Protein AF-A0A1M4WS40-F1 (afdb_monomer_lite)

Organism: NCBI:txid1121425

Radius of gyration: 24.31 Å; chains: 1; bounding box: 44×24×72 Å

Secondary structure (DSSP, 8-state):
---GGGSHHHHHHHHHHHHHHHHHHHHHHHHHHHHHHHHHHHHHHHHHHHHHHHS---HHHHHHHHH--HHHHHHHHHTTTT--SHHHHHTT-

Foldseek 3Di:
DPDPCPDPVNVVVVVVVVVVVVVVVVVVVVVVVVVVVVFVVLLVVLVVLVCVLVVDDPPVLNVVSVPDDPVLSVVCVVCVVVCNDPVSNVVSD

InterPro domains:
  IPR025587 Domain of unknown function DUF4351 [PF14261] (35-93)

pLDDT: mean 94.13, std 5.72, range [59.91, 98.12]

Structure (mmCIF, N/CA/C/O backbone):
data_AF-A0A1M4WS40-F1
#
_entry.id   AF-A0A1M4WS40-F1
#
loop_
_atom_site.group_PDB
_atom_site.id
_atom_site.type_symbol
_atom_site.label_atom_id
_atom_site.label_alt_id
_atom_site.label_comp_id
_atom_site.label_asym_id
_atom_site.label_entity_id
_atom_site.label_seq_id
_atom_site.pdbx_PDB_ins_code
_atom_site.Cartn_x
_atom_site.Cartn_y
_atom_site.Cartn_z
_atom_site.occupancy
_atom_site.B_iso_or_equiv
_atom_site.auth_seq_id
_atom_site.auth_comp_id
_atom_site.auth_asym_id
_atom_site.auth_atom_id
_atom_site.pdbx_PDB_model_num
ATOM 1 N N . MET A 1 1 ? 22.392 -14.248 -51.839 1.00 59.91 1 MET A N 1
ATOM 2 C CA . MET A 1 1 ? 21.710 -13.175 -51.081 1.00 59.91 1 MET A CA 1
ATOM 3 C C . MET A 1 1 ? 22.535 -12.899 -49.838 1.00 59.91 1 MET A C 1
ATOM 5 O O . MET A 1 1 ? 22.937 -13.861 -49.202 1.00 59.91 1 MET A O 1
ATOM 9 N N . LEU A 1 2 ? 22.846 -11.638 -49.530 1.00 66.88 2 LEU A N 1
ATOM 1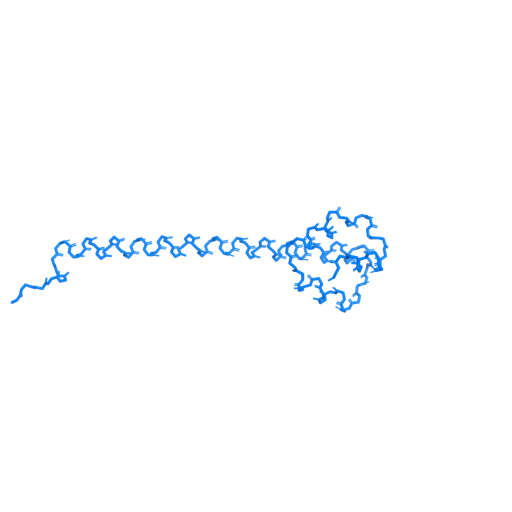0 C CA . LEU A 1 2 ? 23.491 -11.287 -48.260 1.00 66.88 2 LEU A CA 1
ATOM 11 C C . LEU A 1 2 ? 22.457 -11.429 -47.137 1.00 66.88 2 LEU A C 1
ATOM 13 O O . LEU A 1 2 ? 21.390 -10.822 -47.223 1.00 66.88 2 LEU A O 1
ATOM 17 N N . ASN A 1 3 ? 22.758 -12.238 -46.121 1.00 84.56 3 ASN A N 1
ATOM 18 C CA . ASN A 1 3 ? 21.912 -12.376 -44.943 1.00 84.56 3 ASN A CA 1
ATOM 19 C C . ASN A 1 3 ? 22.019 -11.088 -44.111 1.00 84.56 3 ASN A C 1
ATOM 21 O O . ASN A 1 3 ? 23.040 -10.818 -43.480 1.00 84.56 3 ASN A O 1
ATOM 25 N N . ILE A 1 4 ? 20.983 -10.249 -44.158 1.00 81.81 4 ILE A N 1
ATOM 26 C CA . ILE A 1 4 ? 20.955 -8.952 -43.463 1.00 81.81 4 ILE A CA 1
ATOM 27 C C . ILE A 1 4 ? 21.104 -9.150 -41.951 1.00 81.81 4 ILE A C 1
ATOM 29 O O . ILE A 1 4 ? 21.715 -8.308 -41.290 1.00 81.81 4 ILE A O 1
ATOM 33 N N . GLU A 1 5 ? 20.631 -10.280 -41.424 1.00 82.81 5 GLU A N 1
ATOM 34 C CA . GLU A 1 5 ? 20.729 -10.621 -40.007 1.00 82.81 5 GLU A CA 1
ATOM 35 C C . GLU A 1 5 ? 22.173 -10.885 -39.562 1.00 82.81 5 GLU A C 1
ATOM 37 O O . GLU A 1 5 ? 22.528 -10.619 -38.418 1.00 82.81 5 GLU A O 1
ATOM 42 N N . GLU A 1 6 ? 23.041 -11.333 -40.471 1.00 84.62 6 GLU A N 1
ATOM 43 C CA . GLU A 1 6 ? 24.475 -11.535 -40.219 1.00 84.62 6 GLU A CA 1
ATOM 44 C C . GLU A 1 6 ? 25.289 -10.246 -40.390 1.00 84.62 6 GLU A C 1
ATOM 46 O O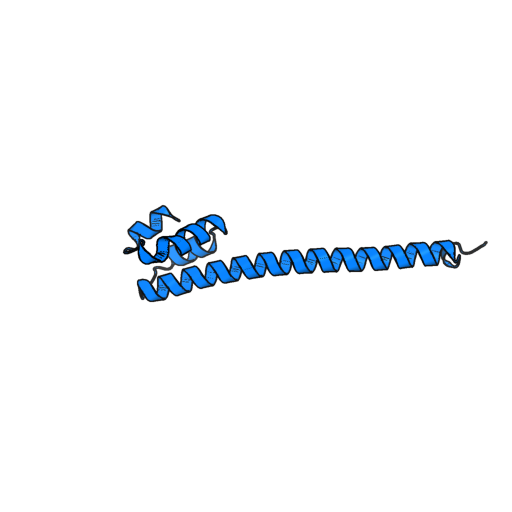 . GLU A 1 6 ? 26.460 -10.185 -40.010 1.00 84.62 6 GLU A O 1
ATOM 51 N N . SER A 1 7 ? 24.686 -9.185 -40.938 1.00 92.44 7 SER A N 1
ATOM 52 C CA . SER A 1 7 ? 25.381 -7.912 -41.091 1.00 92.44 7 SER A CA 1
ATOM 53 C C . SER A 1 7 ? 25.738 -7.324 -39.721 1.00 92.44 7 SER A C 1
ATOM 55 O O . SER A 1 7 ? 24.919 -7.260 -38.799 1.00 92.44 7 SER A O 1
ATOM 57 N N . ALA A 1 8 ? 26.966 -6.819 -39.590 1.00 89.44 8 ALA A N 1
ATOM 58 C CA . ALA A 1 8 ? 27.440 -6.206 -38.348 1.00 89.44 8 ALA A CA 1
ATOM 59 C C . ALA A 1 8 ? 26.545 -5.038 -37.882 1.00 89.44 8 ALA A C 1
ATOM 61 O O . ALA A 1 8 ? 26.388 -4.803 -36.682 1.00 89.44 8 ALA A O 1
ATOM 62 N N . GLY A 1 9 ? 25.933 -4.317 -38.830 1.00 93.06 9 GLY A N 1
ATOM 63 C CA . GLY A 1 9 ? 24.976 -3.249 -38.546 1.00 93.06 9 GLY A CA 1
ATOM 64 C C . GLY A 1 9 ? 23.708 -3.768 -37.868 1.00 93.06 9 GLY A C 1
ATOM 65 O O . GLY A 1 9 ? 23.322 -3.238 -36.824 1.00 93.06 9 GLY A O 1
ATOM 66 N N . TYR A 1 10 ? 23.107 -4.830 -38.412 1.00 92.75 10 TYR A N 1
ATOM 67 C CA . TYR A 1 10 ? 21.916 -5.452 -37.838 1.00 92.75 10 TYR A CA 1
ATOM 68 C C . TYR A 1 10 ? 22.195 -6.025 -36.449 1.00 92.75 10 TYR A C 1
ATOM 70 O O . TYR A 1 10 ? 21.503 -5.670 -35.498 1.00 92.75 10 TYR A O 1
ATOM 78 N N . GLN A 1 11 ? 23.267 -6.810 -36.297 1.00 92.75 11 GLN A N 1
ATOM 79 C CA . GLN A 1 11 ? 23.673 -7.385 -35.009 1.00 92.75 11 GLN A CA 1
ATOM 80 C C . GLN A 1 11 ? 23.875 -6.304 -33.936 1.00 92.75 11 GLN A C 1
ATOM 82 O O . GLN A 1 11 ? 23.430 -6.448 -32.796 1.00 92.75 11 GLN A O 1
ATOM 87 N N . ARG A 1 12 ? 24.484 -5.167 -34.303 1.00 93.50 12 ARG A N 1
ATOM 88 C CA . ARG A 1 12 ? 24.684 -4.038 -33.385 1.00 93.50 12 ARG A CA 1
ATOM 89 C C . ARG A 1 12 ? 23.371 -3.374 -32.977 1.00 93.50 12 ARG A C 1
ATOM 91 O O . ARG A 1 12 ? 23.223 -3.012 -31.811 1.00 93.50 12 ARG A O 1
ATOM 98 N N . ILE A 1 13 ? 22.448 -3.165 -33.916 1.00 95.81 13 ILE A N 1
ATOM 99 C CA . ILE A 1 13 ? 21.139 -2.558 -33.628 1.00 95.81 13 ILE A CA 1
ATOM 100 C C . ILE A 1 13 ? 20.299 -3.506 -32.775 1.00 95.81 13 ILE A C 1
ATOM 102 O O . ILE A 1 13 ? 19.756 -3.073 -31.763 1.00 95.81 13 ILE A O 1
ATOM 106 N N . PHE A 1 14 ? 20.253 -4.789 -33.137 1.00 95.56 14 PHE A N 1
ATOM 107 C CA . PHE A 1 14 ? 19.525 -5.815 -32.401 1.00 95.56 14 PHE A CA 1
ATOM 108 C C . PHE A 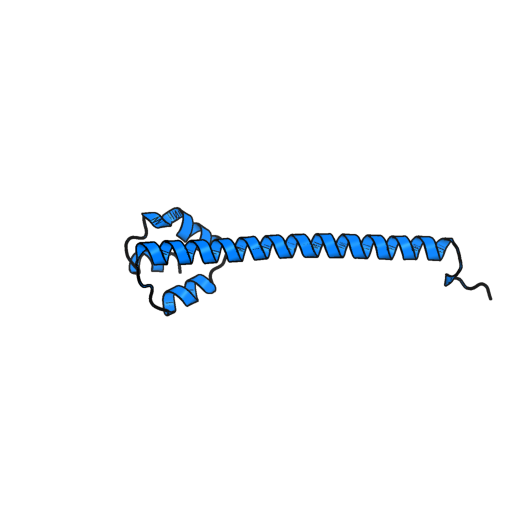1 14 ? 20.032 -5.928 -30.962 1.00 95.56 14 PHE A C 1
ATOM 110 O O . PHE A 1 14 ? 19.246 -5.786 -30.028 1.00 95.56 14 PHE A O 1
ATOM 117 N N . LYS A 1 15 ? 21.352 -6.056 -30.766 1.00 95.44 15 LYS A N 1
ATOM 118 C CA . LYS A 1 15 ? 21.962 -6.102 -29.429 1.00 95.44 15 LYS A CA 1
ATOM 119 C C . LYS A 1 15 ? 21.604 -4.870 -28.594 1.00 95.44 15 LYS A C 1
ATOM 121 O O . LYS A 1 15 ? 21.147 -5.016 -27.466 1.00 95.44 15 LYS A O 1
ATOM 126 N N . LYS A 1 16 ? 21.721 -3.665 -29.166 1.00 95.44 16 LYS A N 1
ATOM 127 C CA . LYS A 1 16 ? 21.311 -2.419 -28.493 1.00 95.44 16 LYS A CA 1
ATOM 128 C C . LYS A 1 16 ? 19.817 -2.387 -28.168 1.00 95.44 16 LYS A C 1
ATOM 130 O O . LYS A 1 16 ? 19.436 -1.834 -27.141 1.00 95.44 16 LYS A O 1
ATOM 135 N N . GLY A 1 17 ? 18.972 -2.918 -29.049 1.00 97.56 17 GLY A N 1
ATOM 136 C CA . GLY A 1 17 ? 17.529 -3.013 -28.839 1.00 97.56 17 GLY A CA 1
ATOM 137 C C . GLY A 1 17 ? 17.188 -3.931 -27.669 1.00 97.56 17 GLY A C 1
ATOM 138 O O . GLY A 1 17 ? 16.425 -3.538 -26.792 1.00 97.56 17 GLY A O 1
ATOM 139 N N . VAL A 1 18 ? 17.815 -5.108 -27.616 1.00 97.50 18 VAL A N 1
ATOM 140 C CA . VAL A 1 18 ? 17.663 -6.070 -26.517 1.00 97.50 18 VAL A CA 1
ATOM 141 C C . VAL A 1 18 ? 18.172 -5.484 -25.200 1.00 97.50 18 VAL A C 1
ATOM 143 O O . VAL A 1 18 ? 17.441 -5.505 -24.215 1.00 97.50 18 VAL A O 1
ATOM 146 N N . GLU A 1 19 ? 19.373 -4.897 -25.181 1.00 97.50 19 GLU A N 1
ATOM 147 C CA . GLU A 1 19 ? 19.936 -4.246 -23.987 1.00 97.50 19 GLU A CA 1
ATOM 148 C C . GLU A 1 19 ? 19.008 -3.148 -23.450 1.00 97.50 19 GLU A C 1
ATOM 150 O O . GLU A 1 19 ? 18.675 -3.145 -22.265 1.00 97.50 19 GLU A O 1
ATOM 155 N N . LYS A 1 20 ? 18.513 -2.262 -24.326 1.00 96.81 20 LYS A N 1
ATOM 156 C CA . LYS A 1 20 ? 17.548 -1.220 -23.942 1.00 96.81 20 LYS A CA 1
ATOM 157 C C . LYS A 1 20 ? 16.231 -1.803 -23.440 1.00 96.81 20 LYS A C 1
ATOM 159 O O . LYS A 1 20 ? 15.689 -1.300 -22.462 1.00 96.81 20 LYS A O 1
ATOM 164 N N . GLY A 1 21 ? 15.715 -2.842 -24.096 1.00 98.06 21 GLY A N 1
ATOM 165 C CA . GLY A 1 21 ? 14.476 -3.505 -23.693 1.00 98.06 21 GLY A CA 1
ATOM 166 C C . GLY A 1 21 ? 14.582 -4.130 -22.302 1.00 98.06 21 GLY A C 1
ATOM 167 O O . GLY A 1 21 ? 13.688 -3.944 -21.478 1.00 98.06 21 GLY A O 1
ATOM 168 N N . ILE A 1 22 ? 15.700 -4.803 -22.014 1.00 97.88 22 ILE A N 1
ATOM 169 C CA . ILE A 1 22 ? 15.988 -5.374 -20.692 1.00 97.88 22 ILE A CA 1
ATOM 170 C C . ILE A 1 22 ? 16.102 -4.264 -19.648 1.00 97.88 22 ILE A C 1
ATOM 172 O O . ILE A 1 22 ? 15.454 -4.352 -18.607 1.00 97.88 22 ILE A O 1
ATOM 176 N N . GLN A 1 23 ? 16.870 -3.208 -19.932 1.00 97.94 23 GLN A N 1
ATOM 177 C CA . GLN A 1 23 ? 17.047 -2.096 -18.999 1.00 97.94 23 GLN A CA 1
ATOM 178 C C . GLN A 1 23 ? 15.705 -1.433 -18.657 1.00 97.94 23 GLN A C 1
ATOM 180 O O . GLN A 1 23 ? 15.362 -1.308 -17.485 1.00 97.94 23 GLN A O 1
ATOM 185 N N . GLN A 1 24 ? 14.899 -1.093 -19.666 1.00 97.19 24 GLN A N 1
ATOM 186 C CA . GLN A 1 24 ? 13.578 -0.493 -19.459 1.00 97.19 24 GLN A CA 1
ATOM 187 C C . GLN A 1 24 ? 12.614 -1.431 -18.725 1.00 97.19 24 GLN A C 1
ATOM 189 O O . GLN A 1 24 ? 11.801 -0.978 -17.918 1.00 97.19 24 GLN A O 1
ATOM 194 N N . GLY A 1 25 ? 12.670 -2.734 -19.015 1.00 98.12 25 GLY A N 1
ATOM 195 C CA . GLY A 1 25 ? 11.870 -3.739 -18.319 1.00 98.12 25 GLY A CA 1
ATOM 196 C C . GLY A 1 25 ? 12.235 -3.836 -16.839 1.00 98.12 25 GLY A C 1
ATOM 197 O O . GLY A 1 25 ? 11.345 -3.868 -15.990 1.00 98.12 25 GLY A O 1
ATOM 198 N N . MET A 1 26 ? 13.532 -3.822 -16.529 1.00 98.00 26 MET A N 1
ATOM 199 C CA . MET A 1 26 ? 14.044 -3.871 -15.162 1.00 98.00 26 MET A CA 1
ATOM 200 C C . MET A 1 26 ? 13.705 -2.599 -14.379 1.00 98.00 26 MET A C 1
ATOM 202 O O . MET A 1 26 ? 13.209 -2.705 -13.262 1.00 98.00 26 MET A O 1
ATOM 206 N N . GLU A 1 27 ? 13.895 -1.416 -14.972 1.00 97.94 27 GLU A N 1
ATOM 207 C CA . GLU A 1 27 ? 13.544 -0.129 -14.354 1.00 97.94 27 GLU A CA 1
ATOM 208 C C . GLU A 1 27 ? 12.049 -0.070 -14.002 1.00 97.94 27 GLU A C 1
ATOM 210 O O . GLU A 1 27 ? 11.694 0.149 -12.844 1.00 97.94 27 GLU A O 1
ATOM 215 N N . LYS A 1 28 ? 11.164 -0.384 -14.960 1.00 96.69 28 LYS A N 1
ATOM 216 C CA . LYS A 1 28 ? 9.708 -0.416 -14.725 1.00 96.69 28 LYS A CA 1
ATOM 217 C C . LYS A 1 28 ? 9.296 -1.477 -13.707 1.00 96.69 28 LYS A C 1
ATOM 219 O O . LYS A 1 28 ? 8.335 -1.281 -12.965 1.00 96.69 28 LYS A O 1
ATOM 224 N N . GLY A 1 29 ? 9.965 -2.630 -13.712 1.00 98.12 29 GLY A N 1
ATOM 225 C CA . GLY A 1 29 ? 9.705 -3.708 -12.762 1.00 98.12 29 GLY A CA 1
ATOM 226 C C . GLY A 1 29 ? 10.069 -3.306 -11.334 1.00 98.12 29 GLY A C 1
ATOM 227 O O . GLY A 1 29 ? 9.282 -3.534 -10.416 1.00 98.12 29 GLY A O 1
ATOM 228 N N . LEU A 1 30 ? 11.227 -2.666 -11.163 1.00 98.06 30 LEU A N 1
ATOM 229 C CA . LEU A 1 30 ? 11.699 -2.175 -9.874 1.00 98.06 30 LEU A CA 1
ATOM 230 C C . LEU A 1 30 ? 10.781 -1.077 -9.326 1.00 98.06 30 LEU A C 1
ATOM 232 O O . LEU A 1 30 ? 10.355 -1.174 -8.180 1.00 98.06 30 LEU A O 1
ATOM 236 N N . GLU A 1 31 ? 10.424 -0.088 -10.148 1.00 97.69 31 GLU A N 1
ATOM 237 C CA . GLU A 1 31 ? 9.539 1.016 -9.758 1.00 97.69 31 GLU A CA 1
ATOM 238 C C . GLU A 1 31 ? 8.180 0.503 -9.259 1.00 97.69 31 GLU A C 1
ATOM 240 O O . GLU A 1 31 ? 7.784 0.782 -8.126 1.00 97.69 31 GLU A O 1
ATOM 245 N N . LYS A 1 32 ? 7.516 -0.355 -10.046 1.00 96.38 32 LYS A N 1
ATOM 246 C CA . LYS A 1 32 ? 6.233 -0.965 -9.658 1.00 96.38 32 LYS A CA 1
ATOM 247 C C . LYS A 1 32 ? 6.351 -1.839 -8.412 1.00 96.38 32 LYS A C 1
ATOM 249 O O . LYS A 1 32 ? 5.438 -1.868 -7.588 1.00 96.38 32 LYS A O 1
ATOM 254 N N . GLY A 1 33 ? 7.453 -2.577 -8.281 1.00 97.69 33 GLY A N 1
ATOM 255 C CA . GLY A 1 33 ? 7.717 -3.413 -7.113 1.00 97.69 33 GLY A CA 1
ATOM 256 C C . GLY A 1 33 ? 7.872 -2.585 -5.838 1.00 97.69 33 GLY A C 1
ATOM 257 O O . GLY A 1 33 ? 7.273 -2.916 -4.815 1.00 97.69 33 GLY A O 1
ATOM 258 N N . MET A 1 34 ? 8.624 -1.485 -5.909 1.00 97.25 34 MET A N 1
ATOM 259 C CA . MET A 1 34 ? 8.821 -0.566 -4.788 1.00 97.25 34 MET A CA 1
ATOM 260 C C . MET A 1 34 ? 7.526 0.150 -4.400 1.00 97.25 34 MET A C 1
ATOM 262 O O . MET A 1 34 ? 7.205 0.217 -3.214 1.00 97.25 34 MET A O 1
ATOM 266 N N . GLU A 1 35 ? 6.759 0.642 -5.375 1.00 95.81 35 GLU A N 1
ATOM 267 C CA . GLU A 1 35 ? 5.474 1.301 -5.125 1.00 95.81 35 GLU A CA 1
ATOM 268 C C . GLU A 1 35 ? 4.484 0.350 -4.441 1.00 95.81 35 GLU A C 1
ATOM 270 O O . GLU A 1 35 ? 3.940 0.676 -3.382 1.00 95.81 35 GLU A O 1
ATOM 275 N N . LYS A 1 36 ? 4.325 -0.866 -4.981 1.00 95.19 36 LYS A N 1
ATOM 276 C CA . LYS A 1 36 ? 3.452 -1.886 -4.394 1.00 95.19 36 LYS A CA 1
ATOM 277 C C . LYS A 1 36 ? 3.894 -2.266 -2.979 1.00 95.19 36 LYS A C 1
ATOM 279 O O . LYS A 1 36 ? 3.061 -2.316 -2.076 1.00 95.19 36 LYS A O 1
ATOM 284 N N . GLY A 1 37 ? 5.194 -2.479 -2.764 1.00 96.88 37 GLY A N 1
ATOM 285 C CA . GLY A 1 37 ? 5.734 -2.809 -1.444 1.00 96.88 37 GLY A CA 1
ATOM 286 C C . GLY A 1 37 ? 5.496 -1.703 -0.412 1.00 96.88 37 GLY A C 1
ATOM 287 O O . GLY A 1 37 ? 5.143 -1.988 0.734 1.00 96.88 37 GLY A O 1
ATOM 288 N N . ARG A 1 38 ? 5.620 -0.434 -0.819 1.00 95.69 38 ARG A N 1
ATOM 289 C CA . ARG A 1 38 ? 5.334 0.725 0.037 1.00 95.69 38 ARG A CA 1
ATOM 290 C C . ARG A 1 38 ? 3.857 0.786 0.430 1.00 95.69 38 ARG A C 1
ATOM 292 O O . ARG A 1 38 ? 3.558 0.959 1.611 1.00 95.69 38 ARG A O 1
ATOM 299 N N . GLN A 1 39 ? 2.948 0.591 -0.526 1.00 95.75 39 GLN A N 1
ATOM 300 C CA . GLN A 1 39 ? 1.503 0.588 -0.273 1.00 95.75 39 GLN A CA 1
ATOM 301 C C . GLN A 1 39 ? 1.066 -0.570 0.633 1.00 95.75 39 GLN A C 1
ATOM 303 O O . GLN A 1 39 ? 0.297 -0.360 1.573 1.00 95.75 39 GLN A O 1
ATOM 308 N N . GLU A 1 40 ? 1.573 -1.784 0.397 1.00 96.44 40 GLU A N 1
ATOM 309 C CA . GLU A 1 40 ? 1.289 -2.945 1.252 1.00 96.44 40 GLU A CA 1
ATOM 310 C C . GLU A 1 40 ? 1.809 -2.719 2.680 1.00 96.44 40 GLU A C 1
ATOM 312 O O . GLU A 1 40 ? 1.065 -2.913 3.643 1.00 96.44 40 GLU A O 1
ATOM 317 N N . THR A 1 41 ? 3.030 -2.192 2.827 1.00 97.75 41 THR A N 1
ATOM 318 C CA . THR A 1 41 ? 3.624 -1.888 4.141 1.00 97.75 41 THR A CA 1
ATOM 319 C C . THR A 1 41 ? 2.826 -0.833 4.909 1.00 97.75 41 THR A C 1
ATOM 321 O O . THR A 1 41 ? 2.599 -0.983 6.114 1.00 97.75 41 THR A O 1
ATOM 324 N N . LEU A 1 42 ? 2.378 0.232 4.236 1.00 97.75 42 LEU A N 1
ATOM 325 C CA . LEU A 1 42 ? 1.547 1.266 4.854 1.00 97.75 42 LEU A CA 1
ATOM 326 C C . LEU A 1 42 ? 0.235 0.665 5.378 1.00 97.75 42 LEU A C 1
ATOM 328 O O . LEU A 1 42 ? -0.117 0.847 6.545 1.00 97.75 42 LEU A O 1
ATOM 332 N N . ARG A 1 43 ? -0.444 -0.126 4.542 1.00 97.69 43 ARG A N 1
ATOM 333 C CA . ARG A 1 43 ? -1.702 -0.800 4.885 1.00 97.69 43 ARG A CA 1
ATOM 334 C C . ARG A 1 43 ? -1.548 -1.736 6.083 1.00 97.69 43 ARG A C 1
ATOM 336 O O . ARG A 1 43 ? -2.358 -1.699 7.011 1.00 97.69 43 ARG A O 1
ATOM 343 N N . GLU A 1 44 ? -0.506 -2.566 6.089 1.00 97.19 44 GLU A N 1
ATOM 344 C CA . GLU A 1 44 ? -0.215 -3.470 7.206 1.00 97.19 44 GLU A CA 1
ATOM 345 C C . GLU A 1 44 ? 0.111 -2.710 8.493 1.00 97.19 44 GLU A C 1
ATOM 347 O O . GLU A 1 44 ? -0.334 -3.103 9.574 1.00 97.19 44 GLU A O 1
ATOM 352 N N . THR A 1 45 ? 0.841 -1.598 8.383 1.00 97.88 45 THR A N 1
ATOM 353 C CA . THR A 1 45 ? 1.183 -0.741 9.523 1.00 97.88 45 THR A CA 1
ATOM 354 C C . THR A 1 45 ? -0.072 -0.151 10.155 1.00 97.88 45 THR A C 1
ATOM 356 O O . THR A 1 45 ? -0.262 -0.299 11.364 1.00 97.88 45 THR A O 1
ATOM 359 N N . VAL A 1 46 ? -0.968 0.428 9.350 1.00 97.81 46 VAL A N 1
ATOM 360 C CA . VAL A 1 46 ? -2.257 0.963 9.813 1.00 97.81 46 VAL A CA 1
ATOM 361 C C . VAL A 1 46 ? -3.068 -0.119 10.529 1.00 97.81 46 VAL A C 1
ATOM 363 O O . VAL A 1 46 ? -3.461 0.055 11.684 1.00 97.81 46 VAL A O 1
ATOM 366 N N . LEU A 1 47 ? -3.250 -1.286 9.901 1.00 96.62 47 LEU A N 1
ATOM 367 C CA . LEU A 1 47 ? -4.002 -2.395 10.497 1.00 96.62 47 LEU A CA 1
ATOM 368 C C . LEU A 1 47 ? -3.396 -2.876 11.818 1.00 96.62 47 LEU A C 1
ATOM 370 O O . LEU A 1 47 ? -4.133 -3.172 12.763 1.00 96.62 47 LEU A O 1
ATOM 374 N N . LYS A 1 48 ? -2.063 -2.954 11.894 1.00 96.69 48 LYS A N 1
ATOM 375 C CA . LYS A 1 48 ? -1.328 -3.370 13.093 1.00 96.69 48 LYS A CA 1
ATOM 376 C C . LYS A 1 48 ? -1.490 -2.366 14.230 1.00 96.69 48 LYS A C 1
ATOM 378 O O . LYS A 1 48 ? -1.685 -2.784 15.373 1.00 96.69 48 LYS A O 1
ATOM 383 N N . LEU A 1 49 ? -1.411 -1.068 13.944 1.00 96.62 49 LEU A N 1
ATOM 384 C CA . LEU A 1 49 ? -1.590 -0.015 14.945 1.00 96.62 49 LEU A CA 1
ATOM 385 C C . LEU A 1 49 ? -3.026 0.019 15.465 1.00 96.62 49 LEU A C 1
ATOM 387 O O . LEU A 1 49 ? -3.230 -0.020 16.679 1.00 96.62 49 LEU A O 1
ATOM 391 N N . LEU A 1 50 ? -4.014 -0.028 14.571 1.00 95.81 50 LEU A N 1
ATOM 392 C CA . LEU A 1 50 ? -5.420 -0.092 14.963 1.00 95.81 50 LEU A CA 1
ATOM 393 C C . LEU A 1 50 ? -5.712 -1.357 15.788 1.00 95.81 50 LEU A C 1
ATOM 395 O O . LEU A 1 50 ? -6.425 -1.284 16.786 1.00 95.81 50 LEU A O 1
ATOM 399 N N . HIS A 1 51 ? -5.125 -2.513 15.441 1.00 94.31 51 HIS A N 1
ATOM 400 C CA . HIS A 1 51 ? -5.291 -3.741 16.232 1.00 94.31 51 HIS A CA 1
ATOM 401 C C . HIS A 1 51 ? -4.708 -3.594 17.633 1.00 94.31 51 HIS A C 1
ATOM 403 O O . HIS A 1 51 ? -5.312 -4.054 18.601 1.00 94.31 51 HIS A O 1
ATOM 409 N N . LYS A 1 52 ? -3.546 -2.946 17.763 1.00 94.56 52 LYS A N 1
ATOM 410 C CA . LYS A 1 52 ? -2.954 -2.655 19.073 1.00 94.56 52 LYS A CA 1
ATOM 411 C C . LYS A 1 52 ? -3.824 -1.702 19.891 1.00 94.56 52 LYS A C 1
ATOM 413 O O . LYS A 1 52 ? -3.959 -1.920 21.092 1.00 94.56 52 LYS A O 1
ATOM 418 N N . LYS A 1 53 ? -4.417 -0.688 19.253 1.00 94.69 53 LYS A N 1
ATOM 419 C CA . LYS A 1 53 ? -5.255 0.314 19.923 1.00 94.69 53 LYS A CA 1
ATOM 420 C C . LYS A 1 53 ? -6.588 -0.273 20.388 1.00 94.69 53 LYS A C 1
ATOM 422 O O . LYS A 1 53 ? -6.935 -0.166 21.560 1.00 94.69 53 LYS A O 1
ATOM 427 N N . PHE A 1 54 ? -7.300 -0.957 19.497 1.00 94.06 54 PHE A N 1
ATOM 428 C CA . PHE A 1 54 ? -8.661 -1.436 19.753 1.00 94.06 54 PHE A CA 1
ATOM 429 C C . PHE A 1 54 ? -8.741 -2.871 20.281 1.00 94.06 54 PHE A C 1
ATOM 431 O O . PHE A 1 54 ? -9.808 -3.300 20.718 1.00 94.06 54 PHE A O 1
ATOM 438 N N . LYS A 1 55 ? -7.633 -3.628 20.268 1.00 88.75 55 LYS A N 1
ATOM 439 C CA . LYS A 1 55 ? -7.519 -5.072 20.578 1.00 88.75 55 LYS A CA 1
ATOM 440 C C . LYS A 1 55 ? -8.299 -5.991 19.629 1.00 88.75 55 LYS A C 1
ATOM 442 O O . LYS A 1 55 ? -7.783 -7.033 19.235 1.00 88.75 55 LYS A O 1
ATOM 447 N N . LYS A 1 56 ? -9.531 -5.629 19.266 1.00 87.75 56 LYS A N 1
ATOM 448 C CA . LYS A 1 56 ? -10.378 -6.302 18.280 1.00 87.75 56 LYS A CA 1
ATOM 449 C C . LYS A 1 56 ? -10.974 -5.263 17.340 1.00 87.75 56 LYS A C 1
ATOM 451 O O . LYS A 1 56 ? -11.625 -4.328 17.791 1.00 87.75 56 LYS A O 1
ATOM 456 N N . ILE A 1 57 ? -10.790 -5.472 16.042 1.00 91.69 57 ILE A N 1
ATOM 457 C CA . ILE A 1 57 ? -11.432 -4.677 14.996 1.00 91.69 57 ILE A CA 1
ATOM 458 C C . ILE A 1 57 ? -12.451 -5.573 14.287 1.00 91.69 57 ILE A C 1
ATOM 460 O O . ILE A 1 57 ? -12.082 -6.677 13.869 1.00 91.69 57 ILE A O 1
ATOM 464 N N . PRO A 1 58 ? -13.718 -5.150 14.132 1.00 93.12 58 PRO A N 1
ATOM 465 C CA . PRO A 1 58 ? -14.686 -5.920 13.368 1.00 93.12 58 PRO A CA 1
ATOM 466 C C . PRO A 1 58 ? -14.239 -6.074 11.910 1.00 93.12 58 PRO A C 1
ATOM 468 O O . PRO A 1 58 ? -13.720 -5.140 11.297 1.00 93.12 58 PRO A O 1
ATOM 471 N N . ARG A 1 59 ? -14.483 -7.256 11.335 1.00 93.38 59 ARG A N 1
ATOM 472 C CA . ARG A 1 59 ? -14.073 -7.615 9.967 1.00 93.38 59 ARG A CA 1
ATOM 473 C C . ARG A 1 59 ? -14.432 -6.564 8.898 1.00 93.38 59 ARG A C 1
ATOM 475 O O . ARG A 1 59 ? -13.548 -6.251 8.108 1.00 93.38 59 ARG A O 1
ATOM 482 N N . PRO A 1 60 ? -15.632 -5.942 8.920 1.00 94.31 60 PRO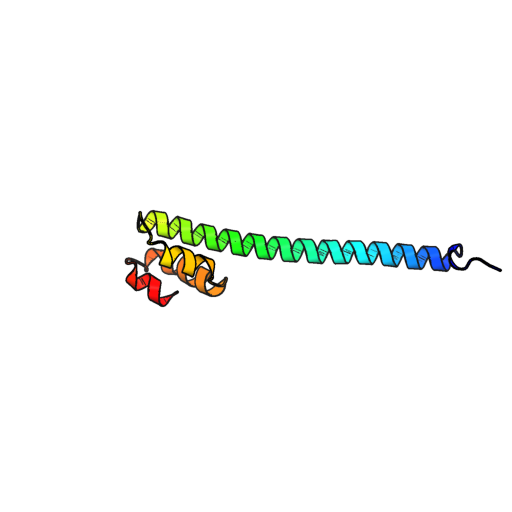 A N 1
ATOM 483 C CA . PRO A 1 60 ? -15.987 -4.908 7.948 1.00 94.31 60 PRO A CA 1
ATOM 484 C C . PRO A 1 60 ? -15.009 -3.725 7.898 1.00 94.31 60 PRO A C 1
ATOM 486 O O . PRO A 1 60 ? -14.714 -3.229 6.817 1.00 94.31 60 PRO A O 1
ATOM 489 N N . TYR A 1 61 ? -14.461 -3.296 9.040 1.00 94.12 61 TYR A N 1
ATOM 490 C CA . TYR A 1 61 ? -13.476 -2.208 9.080 1.00 94.12 61 TYR A CA 1
ATOM 491 C C . TYR A 1 61 ? -12.138 -2.660 8.488 1.00 94.12 61 TYR A C 1
ATOM 493 O O . TYR A 1 61 ? -11.520 -1.924 7.729 1.00 94.12 61 TYR A O 1
ATOM 501 N N . VAL A 1 62 ? -11.708 -3.893 8.780 1.00 95.06 62 VAL A N 1
ATOM 502 C CA . VAL A 1 62 ? -10.480 -4.465 8.201 1.00 95.06 62 VAL A CA 1
ATOM 503 C C . VAL A 1 62 ? -10.574 -4.534 6.678 1.00 95.06 62 VAL A C 1
ATOM 505 O O . VAL A 1 62 ? -9.613 -4.193 5.992 1.00 95.06 62 VAL A O 1
ATOM 508 N N . ASP A 1 63 ? -11.723 -4.954 6.152 1.00 95.69 63 ASP A N 1
ATOM 509 C CA . ASP A 1 63 ? -11.937 -5.073 4.711 1.00 95.69 63 ASP A CA 1
ATOM 510 C C . ASP A 1 63 ? -11.966 -3.694 4.031 1.00 95.69 63 ASP A C 1
ATOM 512 O O . ASP A 1 63 ? -11.303 -3.520 3.010 1.00 95.69 63 ASP A O 1
ATOM 516 N N . LYS A 1 64 ? -12.607 -2.687 4.647 1.00 95.88 64 LYS A N 1
ATOM 517 C CA . LYS A 1 64 ? -12.554 -1.291 4.172 1.00 95.88 64 LYS A CA 1
ATOM 518 C C . LYS A 1 64 ? -11.122 -0.751 4.134 1.00 95.88 64 LYS A C 1
ATOM 520 O O . LYS A 1 64 ? -10.671 -0.283 3.093 1.00 95.88 64 LYS A O 1
ATOM 525 N N . ILE A 1 65 ? -10.357 -0.912 5.218 1.00 95.75 65 ILE A N 1
ATOM 526 C CA . ILE A 1 65 ? -8.944 -0.488 5.281 1.00 95.75 65 ILE A CA 1
ATOM 527 C C . ILE A 1 65 ? -8.106 -1.196 4.209 1.00 95.75 65 ILE A C 1
ATOM 529 O O . ILE A 1 65 ? -7.148 -0.628 3.690 1.00 95.75 65 ILE A O 1
ATOM 533 N N . ARG A 1 66 ? -8.452 -2.434 3.837 1.00 95.56 66 ARG A N 1
ATOM 534 C CA . ARG A 1 66 ? -7.780 -3.176 2.760 1.00 95.56 66 ARG A CA 1
ATOM 535 C C . ARG A 1 66 ? -8.133 -2.721 1.348 1.00 95.56 66 ARG A C 1
ATOM 537 O O . ARG A 1 66 ? -7.375 -3.039 0.436 1.00 95.56 66 ARG A O 1
ATOM 544 N N . SER A 1 67 ? -9.222 -1.982 1.171 1.00 95.62 67 SER A N 1
ATOM 545 C CA . SER A 1 67 ? -9.574 -1.350 -0.103 1.00 95.62 67 SER A CA 1
ATOM 546 C C . SER A 1 67 ? -9.128 0.106 -0.215 1.00 95.62 67 SER A C 1
ATOM 548 O O . SER A 1 67 ? -9.118 0.627 -1.324 1.00 95.62 67 SER A O 1
ATOM 550 N N . LEU A 1 68 ? -8.741 0.752 0.892 1.00 96.38 68 LEU A N 1
ATOM 551 C CA . LEU A 1 68 ? -8.302 2.148 0.873 1.00 96.38 68 LEU A CA 1
ATOM 552 C C . LEU A 1 68 ? -7.066 2.365 -0.002 1.00 96.38 68 LEU A C 1
ATOM 554 O O . LEU A 1 68 ? -6.200 1.483 -0.114 1.00 96.38 68 LEU A O 1
ATOM 558 N N . ASP A 1 69 ? -6.999 3.555 -0.589 1.00 95.38 69 ASP A N 1
ATOM 559 C CA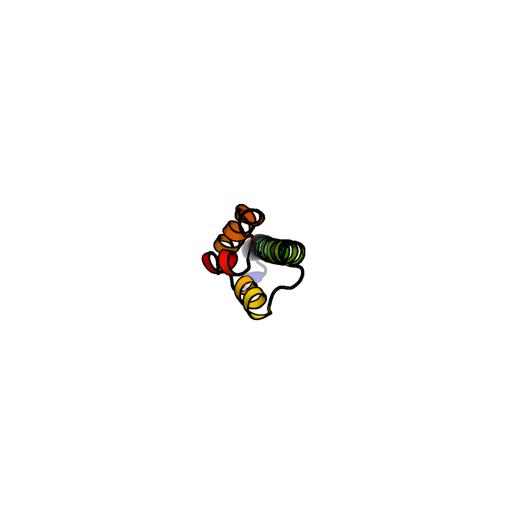 . ASP A 1 69 ? -5.817 4.052 -1.272 1.00 95.38 69 ASP A CA 1
ATOM 560 C C . ASP A 1 69 ? -4.747 4.522 -0.274 1.00 95.38 69 ASP A C 1
ATOM 562 O O . ASP A 1 69 ? -4.923 4.510 0.947 1.00 95.38 69 ASP A O 1
ATOM 566 N N . GLU A 1 70 ? -3.587 4.897 -0.801 1.00 95.38 70 GLU A N 1
ATOM 567 C CA . GLU A 1 70 ? -2.458 5.328 0.017 1.00 95.38 70 GLU A CA 1
ATOM 568 C C . GLU A 1 70 ? -2.748 6.610 0.808 1.00 95.38 70 GLU A C 1
ATOM 570 O O . GLU A 1 70 ? -2.264 6.761 1.928 1.00 95.38 70 GLU A O 1
ATOM 575 N N . TYR A 1 71 ? -3.551 7.515 0.246 1.00 95.56 71 TYR A N 1
ATOM 576 C CA . TYR A 1 71 ? -3.861 8.797 0.863 1.00 95.56 71 TYR A CA 1
ATOM 577 C C . TYR A 1 71 ? -4.726 8.614 2.111 1.00 95.56 71 TYR A C 1
ATOM 579 O O . TYR A 1 71 ? -4.360 9.087 3.187 1.00 95.56 71 TYR A O 1
ATOM 587 N N . ALA A 1 72 ? -5.820 7.859 2.003 1.00 96.88 72 ALA A N 1
ATOM 588 C CA . ALA A 1 72 ? -6.690 7.567 3.137 1.00 96.88 72 ALA A CA 1
ATOM 589 C C . ALA A 1 72 ? -5.954 6.769 4.226 1.00 96.88 72 ALA A C 1
ATOM 591 O O . ALA A 1 72 ? -6.080 7.067 5.413 1.00 96.88 72 ALA A O 1
ATOM 592 N N . LEU A 1 73 ? -5.110 5.803 3.837 1.00 97.81 73 LEU A N 1
ATOM 593 C CA . LEU A 1 73 ? -4.247 5.094 4.788 1.00 97.81 73 LEU A CA 1
ATOM 594 C C . LEU A 1 73 ? -3.264 6.037 5.498 1.00 97.81 73 LEU A C 1
ATOM 596 O O . LEU A 1 73 ? -3.035 5.878 6.697 1.00 97.81 73 LEU A O 1
ATOM 600 N N . GLY A 1 74 ? -2.703 7.008 4.774 1.00 97.44 74 GLY A N 1
ATOM 601 C CA . GLY A 1 74 ? -1.849 8.056 5.330 1.00 97.44 74 GLY A CA 1
ATOM 602 C C . GLY A 1 74 ? -2.581 8.901 6.369 1.00 97.44 74 GLY A C 1
ATOM 603 O O . GLY A 1 74 ? -2.086 9.049 7.479 1.00 97.44 74 GLY A O 1
ATOM 604 N N . LEU A 1 75 ? -3.805 9.347 6.070 1.00 97.38 75 LEU A N 1
ATOM 605 C CA . LEU A 1 75 ? -4.615 10.113 7.023 1.00 97.38 75 LEU A CA 1
ATOM 606 C C . LEU A 1 75 ? -4.912 9.322 8.302 1.00 97.38 75 LEU A C 1
ATOM 608 O O . LEU A 1 75 ? -4.810 9.874 9.395 1.00 97.38 75 LEU A O 1
ATOM 612 N N . ILE A 1 76 ? -5.233 8.029 8.188 1.00 97.62 76 ILE A N 1
ATOM 613 C CA . ILE A 1 76 ? -5.444 7.171 9.365 1.00 97.62 76 ILE A CA 1
ATOM 614 C C . ILE A 1 76 ? -4.156 7.041 10.182 1.00 97.62 76 ILE A C 1
ATOM 616 O O . ILE A 1 76 ? -4.205 7.044 11.411 1.00 97.62 76 ILE A O 1
ATOM 620 N N . LEU A 1 77 ? -3.006 6.892 9.516 1.00 97.25 77 LEU A N 1
ATOM 621 C CA . LEU A 1 77 ? -1.713 6.789 10.188 1.00 97.25 77 LEU A CA 1
ATOM 622 C C . LEU A 1 77 ? -1.356 8.085 10.928 1.00 97.25 77 LEU A C 1
ATOM 624 O O . LEU A 1 77 ? -0.942 8.017 12.084 1.00 97.25 77 LEU A O 1
ATOM 628 N N . ASP A 1 78 ? -1.549 9.234 10.284 1.00 97.44 78 ASP A N 1
ATOM 629 C CA . ASP A 1 78 ? -1.238 10.551 10.845 1.00 97.44 78 ASP A CA 1
ATOM 630 C C . ASP A 1 78 ? -2.133 10.895 12.041 1.00 97.44 78 ASP A C 1
ATOM 632 O O . ASP A 1 78 ? -1.668 11.518 12.991 1.00 97.44 78 ASP A O 1
ATOM 636 N N . ASN A 1 79 ? -3.389 10.435 12.025 1.00 97.06 79 ASN A N 1
ATOM 637 C CA . ASN A 1 79 ? -4.380 10.692 13.076 1.00 97.06 79 ASN A CA 1
ATOM 638 C C . ASN A 1 79 ? -4.583 9.492 14.024 1.00 97.06 79 ASN A C 1
ATOM 640 O O . ASN A 1 79 ? -5.593 9.377 14.723 1.00 97.06 79 ASN A O 1
ATOM 644 N N . ILE A 1 80 ? -3.647 8.536 14.051 1.00 96.06 80 ILE A N 1
ATOM 645 C CA . ILE A 1 8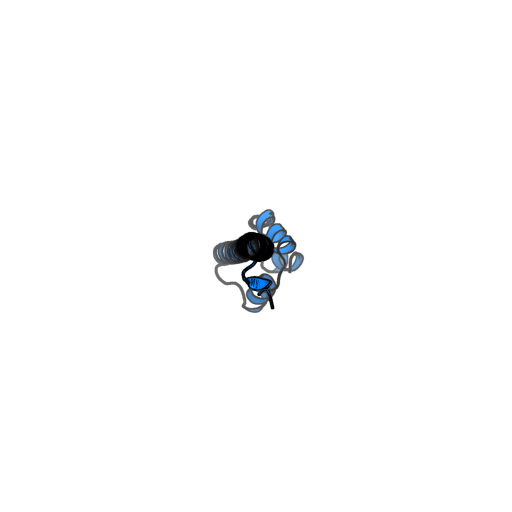0 ? -3.825 7.271 14.781 1.00 96.06 80 ILE A CA 1
ATOM 646 C C . ILE A 1 80 ? -4.019 7.466 16.293 1.00 96.06 80 ILE A C 1
ATOM 648 O O . ILE A 1 80 ? -4.628 6.628 16.971 1.00 96.06 80 ILE A O 1
ATOM 652 N N . PHE A 1 81 ? -3.497 8.556 16.857 1.00 94.50 81 PHE A N 1
ATOM 653 C CA . PHE A 1 81 ? -3.611 8.857 18.283 1.00 94.50 81 PHE A CA 1
ATOM 654 C C . PHE A 1 81 ? -4.933 9.556 18.617 1.00 94.50 81 PHE A C 1
ATOM 656 O O . PHE A 1 81 ? -5.472 9.327 19.699 1.00 94.50 81 PHE A O 1
ATOM 663 N N . GLU A 1 82 ? -5.509 10.263 17.654 1.00 95.50 82 GLU A N 1
ATOM 664 C CA . GLU A 1 82 ? -6.767 11.000 17.708 1.00 95.50 82 GLU A CA 1
ATOM 665 C C . GLU A 1 82 ? -7.980 10.079 17.498 1.00 95.50 82 GLU A C 1
ATOM 667 O O . GLU A 1 82 ? -9.029 10.307 18.094 1.00 95.50 82 GLU A O 1
ATOM 672 N N . ILE A 1 83 ? -7.817 8.984 16.743 1.00 95.50 83 ILE A N 1
ATOM 673 C CA . ILE A 1 83 ? -8.853 7.961 16.510 1.00 95.50 83 ILE A CA 1
ATOM 674 C C . ILE A 1 83 ? -9.030 7.105 17.775 1.00 95.50 83 ILE A C 1
ATOM 676 O O . ILE A 1 83 ? -8.338 6.103 17.968 1.00 95.50 83 ILE A O 1
ATOM 680 N N . ASN A 1 84 ? -9.900 7.511 18.696 1.00 93.38 84 ASN A N 1
ATOM 681 C CA . ASN A 1 84 ? -10.081 6.892 20.015 1.00 93.38 84 ASN A CA 1
ATOM 682 C C . ASN A 1 84 ? -11.203 5.853 20.055 1.00 93.38 84 ASN A C 1
ATOM 684 O O . ASN A 1 84 ? -11.219 4.999 20.946 1.00 93.38 84 ASN A O 1
ATOM 688 N N . THR A 1 85 ? -12.107 5.888 19.081 1.00 93.56 85 THR A N 1
ATOM 689 C CA . THR A 1 85 ? -13.203 4.931 18.919 1.00 93.56 85 THR A CA 1
ATOM 690 C C . THR A 1 85 ? -13.266 4.383 17.493 1.00 93.56 85 THR A C 1
ATOM 692 O O . THR A 1 85 ? -12.633 4.901 16.575 1.00 93.56 85 THR A O 1
ATOM 695 N N . LEU A 1 86 ? -14.045 3.314 17.290 1.00 89.94 86 LEU A N 1
ATOM 696 C CA . LEU A 1 86 ? -14.338 2.827 15.938 1.00 89.94 86 LEU A CA 1
ATOM 697 C C . LEU A 1 86 ? -15.195 3.815 15.134 1.00 89.94 86 LEU A C 1
ATOM 699 O O . LEU A 1 86 ? -15.140 3.761 13.914 1.00 89.94 86 LEU A O 1
ATOM 703 N N . SER A 1 87 ? -15.952 4.696 15.800 1.00 91.25 87 SER A N 1
ATOM 704 C CA . SER A 1 87 ? -16.733 5.745 15.137 1.00 91.25 87 SER A CA 1
ATOM 705 C C . SER A 1 87 ? -15.815 6.807 14.540 1.00 91.25 87 SER A C 1
ATOM 707 O O . SER A 1 87 ? -16.017 7.198 13.401 1.00 91.25 87 SER A O 1
ATOM 709 N N . ASP A 1 88 ? -14.770 7.211 15.267 1.00 93.62 88 ASP A N 1
ATOM 710 C CA . ASP A 1 88 ? -13.788 8.199 14.794 1.00 93.62 88 ASP A CA 1
ATOM 711 C C . ASP A 1 88 ? -13.071 7.691 13.533 1.00 93.62 88 ASP A C 1
ATOM 713 O O . ASP A 1 88 ? -12.729 8.454 12.638 1.00 93.62 88 ASP A O 1
ATOM 717 N N . LEU A 1 89 ? -12.869 6.372 13.437 1.00 92.38 89 LEU A N 1
ATOM 718 C CA . LEU A 1 89 ? -12.269 5.745 12.264 1.00 92.38 89 LEU A CA 1
ATOM 719 C C . LEU A 1 89 ? -13.160 5.877 11.019 1.00 92.38 89 LEU A C 1
ATOM 721 O O . LEU A 1 89 ? -12.624 5.924 9.918 1.00 92.38 89 LEU A O 1
ATOM 725 N N . GLU A 1 90 ? -14.489 5.940 11.160 1.00 91.12 90 GLU A N 1
ATOM 726 C CA . GLU A 1 90 ? -15.414 6.027 10.018 1.00 91.12 90 GLU A CA 1
ATOM 727 C C . GLU A 1 90 ? -15.254 7.309 9.204 1.00 91.12 90 GLU A C 1
ATOM 729 O O . GLU A 1 90 ? -15.572 7.302 8.021 1.00 91.12 90 GLU A O 1
ATOM 734 N N . GLU A 1 91 ? -14.704 8.373 9.792 1.00 91.94 91 GLU A N 1
ATOM 735 C CA . GLU A 1 91 ? -14.409 9.627 9.087 1.00 91.94 91 GLU A CA 1
ATOM 736 C C . GLU A 1 91 ? -13.322 9.465 8.007 1.00 91.94 91 GLU A C 1
ATOM 738 O O . GLU A 1 91 ? -13.172 10.328 7.142 1.00 91.94 91 GLU A O 1
ATOM 743 N N . TYR A 1 92 ? -12.588 8.346 8.032 1.00 91.00 92 TYR A N 1
ATOM 744 C CA . TYR A 1 92 ? -11.456 8.054 7.149 1.00 91.00 92 TYR A CA 1
ATOM 745 C C . TYR A 1 92 ? -11.679 6.852 6.212 1.00 91.00 92 TYR A C 1
ATOM 747 O O . TYR A 1 92 ? -10.775 6.512 5.443 1.00 91.00 92 TYR A O 1
ATOM 755 N N . LEU A 1 93 ? -12.826 6.164 6.312 1.00 87.88 93 LEU A N 1
ATOM 756 C CA . LEU A 1 93 ? -13.129 4.922 5.581 1.00 87.88 93 LEU A CA 1
ATOM 757 C C . LEU A 1 93 ? -14.071 5.130 4.396 1.00 87.88 93 LEU A C 1
ATOM 759 O O . LEU A 1 93 ? -13.837 4.454 3.369 1.00 87.88 93 LEU A O 1
#

Sequence (93 aa):
MLNIEESAGYQRIFKKGVEKGIQQGMEKGLEKGMEKGRQETLRETVLKLLHKKFKKIPRPYVDKIRSLDEYALGLILDNIFEINTLSDLEEYL